Protein AF-A0A914EQF1-F1 (afdb_monomer_lite)

Radius of gyration: 12.65 Å; chains: 1; bounding box: 29×25×31 Å

Organism: NCBI:txid290746

Structure (mmCIF, N/CA/C/O backbone)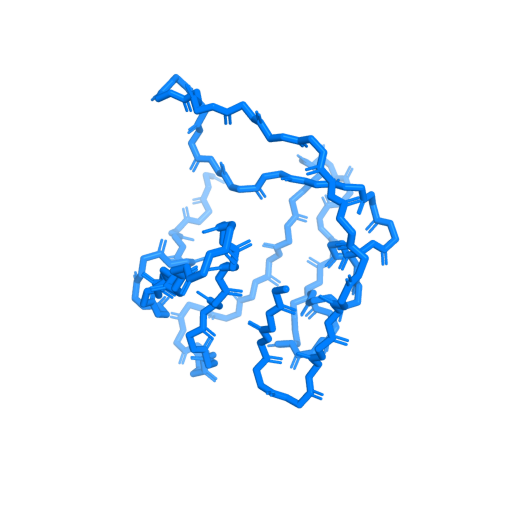:
data_AF-A0A914EQF1-F1
#
_entry.id   AF-A0A914EQF1-F1
#
loop_
_atom_site.group_PDB
_atom_site.id
_atom_site.type_symbol
_atom_site.label_atom_id
_atom_site.label_alt_id
_atom_site.label_comp_id
_atom_site.label_asym_id
_atom_site.label_entity_id
_atom_site.label_seq_id
_atom_site.pdbx_PDB_ins_code
_atom_site.Cartn_x
_atom_site.Cartn_y
_atom_site.Cartn_z
_atom_site.occupancy
_atom_site.B_iso_or_equiv
_atom_site.auth_seq_id
_atom_site.auth_comp_id
_atom_site.auth_asym_id
_atom_site.auth_atom_id
_atom_site.pdbx_PDB_model_num
ATOM 1 N N . MET A 1 1 ? -6.677 -2.838 9.451 1.00 91.62 1 MET A N 1
ATOM 2 C CA . MET A 1 1 ? -6.414 -3.150 8.030 1.00 91.62 1 MET A CA 1
ATOM 3 C C . MET A 1 1 ? -5.399 -4.274 7.928 1.00 91.62 1 MET A C 1
ATOM 5 O O . MET A 1 1 ? -4.606 -4.428 8.856 1.00 91.62 1 MET A O 1
ATOM 9 N N . SER A 1 2 ? -5.410 -5.039 6.843 1.00 94.94 2 SER A N 1
ATOM 10 C CA . SER A 1 2 ? -4.532 -6.199 6.658 1.00 94.94 2 SER A CA 1
ATOM 11 C C . SER A 1 2 ? -4.237 -6.488 5.189 1.00 94.94 2 SER A C 1
ATOM 13 O O . SER A 1 2 ? -5.039 -6.156 4.321 1.00 94.94 2 SER A O 1
ATOM 15 N N . ILE A 1 3 ? -3.095 -7.127 4.936 1.00 95.31 3 ILE A N 1
ATOM 16 C CA . ILE A 1 3 ? -2.674 -7.624 3.621 1.00 95.31 3 ILE A CA 1
ATOM 17 C C . ILE A 1 3 ? -1.731 -8.815 3.809 1.00 95.31 3 ILE A C 1
ATOM 19 O O . ILE A 1 3 ? -0.736 -8.728 4.534 1.00 95.31 3 ILE A O 1
ATOM 23 N N . GLY A 1 4 ? -2.050 -9.956 3.197 1.00 92.25 4 GLY A N 1
ATOM 24 C CA . GLY A 1 4 ? -1.318 -11.204 3.430 1.00 92.25 4 GLY A CA 1
ATOM 25 C C . GLY A 1 4 ? -1.212 -11.531 4.925 1.00 92.25 4 GLY A C 1
ATOM 26 O O . GLY A 1 4 ? -2.220 -11.622 5.618 1.00 92.25 4 GLY A O 1
ATOM 27 N N . ASN A 1 5 ? 0.017 -11.655 5.433 1.00 92.50 5 ASN A N 1
ATOM 28 C CA . ASN A 1 5 ? 0.283 -11.949 6.846 1.00 92.50 5 ASN A CA 1
ATOM 29 C C . ASN A 1 5 ? 0.398 -10.688 7.720 1.00 92.50 5 ASN A C 1
ATOM 31 O O . ASN A 1 5 ? 0.540 -10.793 8.939 1.00 92.50 5 ASN A O 1
ATOM 35 N N . TYR A 1 6 ? 0.372 -9.495 7.121 1.00 93.88 6 TYR A N 1
ATOM 36 C CA . TYR A 1 6 ? 0.420 -8.242 7.858 1.00 93.88 6 TYR A CA 1
ATOM 37 C C . TYR A 1 6 ? -0.981 -7.839 8.317 1.00 93.88 6 TYR A C 1
ATOM 39 O O . TYR A 1 6 ? -1.918 -7.767 7.522 1.00 93.88 6 TYR A O 1
ATOM 47 N N . SER A 1 7 ? -1.112 -7.510 9.600 1.00 94.94 7 SER A N 1
ATOM 48 C CA . SER A 1 7 ? -2.328 -6.942 10.174 1.00 94.94 7 SER A CA 1
ATOM 49 C C . SER A 1 7 ? -1.976 -5.799 11.112 1.00 94.94 7 SER A C 1
ATOM 51 O O . SER A 1 7 ? -1.059 -5.896 11.929 1.00 94.94 7 SER A O 1
ATOM 53 N N . ASN A 1 8 ? -2.716 -4.703 10.988 1.00 94.12 8 ASN A N 1
ATOM 54 C CA . ASN A 1 8 ? -2.582 -3.525 11.826 1.00 94.12 8 ASN A CA 1
ATOM 55 C C . ASN A 1 8 ? -3.953 -3.119 12.369 1.00 94.12 8 ASN A C 1
ATOM 57 O O . ASN A 1 8 ? -4.872 -2.791 11.612 1.00 94.12 8 ASN A O 1
ATOM 61 N N . THR A 1 9 ? -4.068 -3.140 13.694 1.00 93.19 9 THR A N 1
ATOM 62 C CA . THR A 1 9 ? -5.287 -2.815 14.445 1.00 93.19 9 THR A CA 1
ATOM 63 C C . THR A 1 9 ? -5.321 -1.368 14.936 1.00 93.19 9 THR A C 1
ATOM 65 O O . THR A 1 9 ? -6.289 -0.970 15.580 1.00 93.19 9 THR A O 1
ATOM 68 N N . LYS A 1 10 ? -4.291 -0.562 14.642 1.00 93.88 10 LYS A N 1
ATOM 69 C CA . LYS A 1 10 ? -4.307 0.873 14.943 1.00 93.88 10 LYS A CA 1
ATOM 70 C C . LYS A 1 10 ? -5.327 1.587 14.058 1.00 93.88 10 LYS A C 1
ATOM 72 O O . LYS A 1 10 ? -5.429 1.309 12.863 1.00 93.88 10 LYS A O 1
ATOM 77 N N . SER A 1 11 ? -6.031 2.543 14.653 1.00 93.75 11 SER A N 1
ATOM 78 C CA . SER A 1 11 ? -6.991 3.394 13.953 1.00 93.75 11 SER A CA 1
ATOM 79 C C . SER A 1 11 ? -6.310 4.630 13.373 1.00 93.75 11 SER A C 1
ATOM 81 O O . SER A 1 11 ? -5.475 5.254 14.028 1.00 93.75 11 SER A O 1
ATOM 83 N N . PHE A 1 12 ? -6.724 5.012 12.16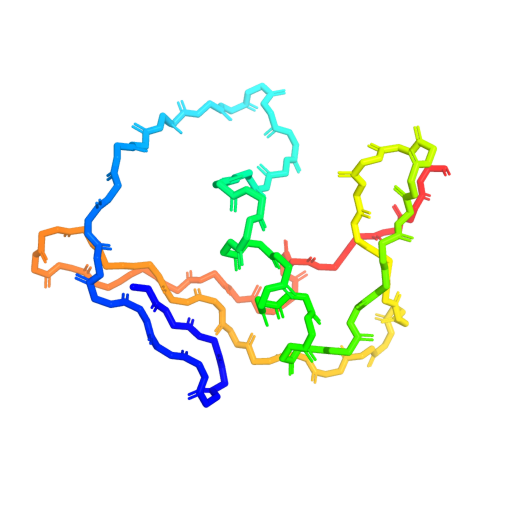8 1.00 94.00 12 PHE A N 1
ATOM 84 C CA . PHE A 1 12 ? -6.274 6.214 11.471 1.00 94.00 12 PHE A CA 1
ATOM 85 C C . PHE A 1 12 ? -7.488 7.024 11.013 1.00 94.00 12 PHE A C 1
ATOM 87 O O . PHE A 1 12 ? -8.575 6.473 10.840 1.00 94.00 12 PHE A O 1
ATOM 94 N N . GLN A 1 13 ? -7.307 8.330 10.826 1.00 95.31 13 GLN A N 1
ATOM 95 C CA . GLN A 1 13 ? -8.285 9.143 10.105 1.00 95.31 13 GLN A CA 1
ATOM 96 C C . GLN A 1 13 ? -8.106 8.915 8.601 1.00 95.31 13 GLN A C 1
ATOM 98 O O . GLN A 1 13 ? -6.979 8.746 8.137 1.00 95.31 13 GLN A O 1
ATOM 103 N N . ALA A 1 14 ? -9.209 8.910 7.859 1.00 94.25 14 ALA A N 1
ATOM 104 C CA . ALA A 1 14 ? -9.219 8.698 6.417 1.00 94.25 14 ALA A CA 1
ATOM 105 C C . ALA A 1 14 ? 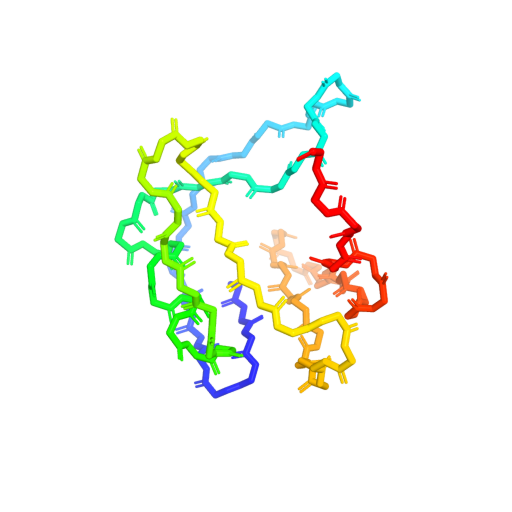-10.067 9.773 5.727 1.00 94.25 14 ALA A C 1
ATOM 107 O O . ALA A 1 14 ? -11.017 10.291 6.313 1.00 94.25 14 ALA A O 1
ATOM 108 N N . ILE A 1 15 ? -9.719 10.085 4.479 1.00 96.12 15 ILE A N 1
ATOM 109 C CA . ILE A 1 15 ? -10.457 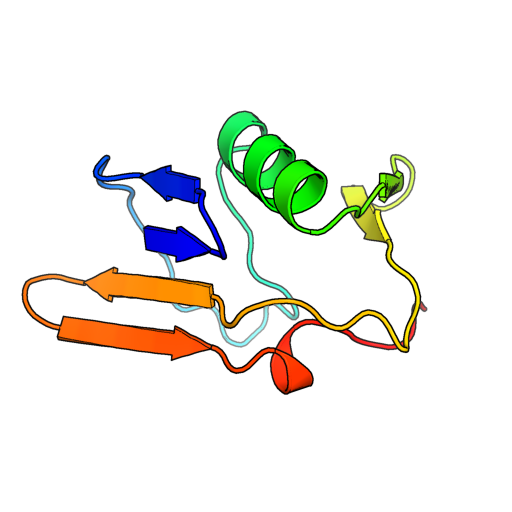10.997 3.600 1.00 96.12 15 ILE A CA 1
ATOM 110 C C . ILE A 1 15 ? -10.883 10.191 2.372 1.00 96.12 15 ILE A C 1
ATOM 112 O O . ILE A 1 15 ? -10.078 9.451 1.812 1.00 96.12 15 ILE A O 1
ATOM 116 N N . SER A 1 16 ? -12.145 10.327 1.966 1.00 94.19 16 SER A N 1
ATOM 117 C CA . SER A 1 16 ? -12.640 9.777 0.703 1.00 94.19 16 SER A CA 1
ATOM 118 C C . SER A 1 16 ? -12.432 10.812 -0.399 1.00 94.19 16 SER A C 1
ATOM 120 O O . SER A 1 16 ? -13.291 11.668 -0.602 1.00 94.19 16 SER A O 1
ATOM 122 N N . ASP A 1 17 ? -11.290 10.750 -1.079 1.00 95.38 17 ASP A N 1
ATOM 123 C CA . ASP A 1 17 ? -10.916 11.694 -2.134 1.00 95.38 17 ASP A CA 1
ATOM 124 C C . ASP A 1 17 ? -10.897 11.005 -3.505 1.00 95.38 17 ASP A C 1
ATOM 126 O O . ASP A 1 17 ? -9.979 10.258 -3.826 1.00 95.38 17 ASP A O 1
ATOM 130 N N . THR A 1 18 ? -11.921 11.254 -4.324 1.00 95.25 18 THR A N 1
ATOM 131 C CA . THR A 1 18 ? -12.029 10.677 -5.674 1.00 95.25 18 THR A CA 1
ATOM 132 C C . THR A 1 18 ? -11.120 11.356 -6.697 1.00 95.25 18 THR A C 1
ATOM 134 O O . THR A 1 18 ? -10.998 10.856 -7.812 1.00 95.25 18 THR A O 1
ATOM 137 N N . ALA A 1 19 ? -10.529 12.511 -6.370 1.00 95.31 19 ALA A N 1
ATOM 138 C CA . ALA A 1 19 ? -9.552 13.177 -7.230 1.00 95.31 19 ALA A CA 1
ATOM 139 C C . ALA A 1 19 ? -8.140 12.597 -7.052 1.00 95.31 19 ALA A C 1
ATOM 141 O O . ALA A 1 19 ? -7.256 12.870 -7.866 1.00 95.31 19 ALA A O 1
ATOM 142 N N . PHE A 1 20 ? -7.928 11.788 -6.011 1.00 90.50 20 PHE A N 1
ATOM 143 C CA . PHE A 1 20 ? -6.674 11.103 -5.756 1.00 90.50 20 PHE A CA 1
ATOM 144 C C . PHE A 1 20 ? -6.687 9.706 -6.389 1.00 90.50 20 PHE A C 1
ATOM 146 O O . PHE A 1 20 ? -7.601 8.913 -6.182 1.00 90.50 20 PHE A O 1
ATOM 153 N N . THR A 1 21 ? -5.668 9.400 -7.189 1.00 89.75 21 THR A N 1
ATOM 154 C CA . THR A 1 21 ? -5.612 8.184 -8.019 1.00 89.75 21 THR A CA 1
ATOM 155 C C . THR A 1 21 ? -5.025 6.966 -7.305 1.00 89.75 21 THR A C 1
ATOM 157 O O . THR A 1 21 ? -4.919 5.902 -7.907 1.00 89.75 21 THR A O 1
ATOM 160 N N . ALA A 1 22 ? -4.622 7.109 -6.043 1.00 90.81 22 ALA A N 1
ATOM 161 C CA . ALA A 1 22 ? -3.930 6.076 -5.280 1.00 90.81 22 ALA A CA 1
ATOM 162 C C . ALA A 1 22 ? -4.512 5.929 -3.867 1.00 90.81 22 ALA A C 1
ATOM 164 O O . ALA A 1 22 ? -5.384 6.682 -3.442 1.00 90.81 22 ALA A O 1
ATOM 165 N N . ILE A 1 23 ? -3.996 4.965 -3.106 1.00 92.44 23 ILE 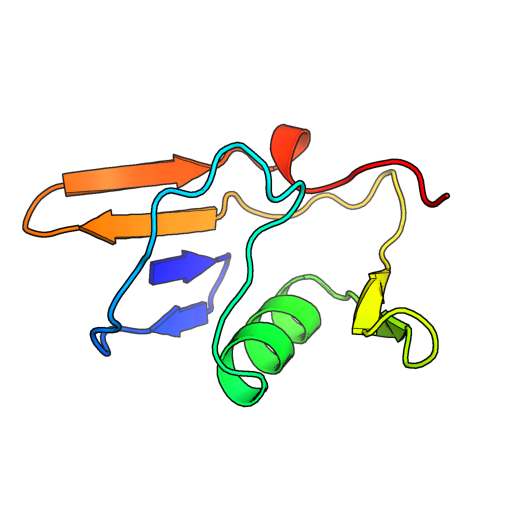A N 1
ATOM 166 C CA . ILE A 1 23 ? -4.264 4.845 -1.671 1.00 92.44 23 ILE A CA 1
ATOM 167 C C . ILE A 1 23 ? -3.015 5.301 -0.923 1.00 92.44 23 ILE A C 1
ATOM 169 O O . ILE A 1 23 ? -1.947 4.706 -1.051 1.00 92.44 23 ILE A O 1
ATOM 173 N N . GLY A 1 24 ? -3.159 6.369 -0.141 1.00 92.50 24 GLY A N 1
ATOM 174 C CA . GLY A 1 24 ? -2.093 6.932 0.682 1.00 92.50 24 GLY A CA 1
ATOM 17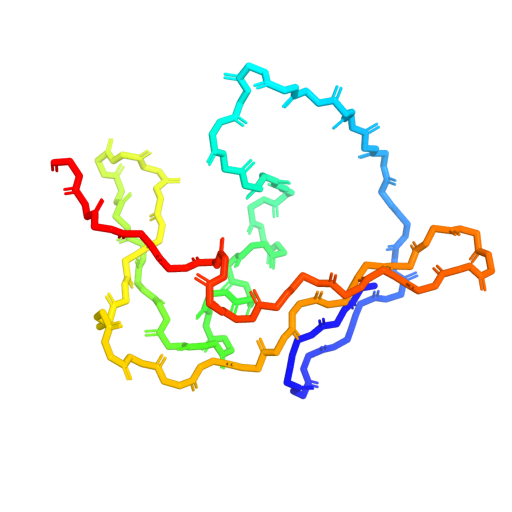5 C C . GLY A 1 24 ? -2.267 6.616 2.167 1.00 92.50 24 GLY A C 1
ATOM 176 O O . GLY A 1 24 ? -3.367 6.333 2.643 1.00 92.50 24 GLY A O 1
ATOM 177 N N . GLY A 1 25 ? -1.175 6.707 2.923 1.00 92.56 25 GLY A N 1
ATOM 178 C CA . GLY A 1 25 ? -1.187 6.525 4.372 1.00 92.56 25 GLY A CA 1
ATOM 179 C C . GLY A 1 25 ? 0.120 6.970 5.031 1.00 92.56 25 GLY A C 1
ATOM 180 O O . GLY A 1 25 ? 1.026 7.446 4.348 1.00 92.56 25 GLY A O 1
ATOM 181 N N . PRO A 1 26 ? 0.246 6.824 6.362 1.00 93.94 26 PRO A N 1
ATOM 182 C CA . PRO A 1 26 ? 1.494 7.112 7.064 1.00 93.94 26 PRO A CA 1
ATOM 183 C C . PRO A 1 26 ? 2.651 6.287 6.489 1.00 93.94 26 PRO A C 1
ATOM 185 O O . PRO A 1 26 ? 2.529 5.065 6.408 1.00 93.94 26 PRO A O 1
ATOM 188 N N . GLY A 1 27 ? 3.775 6.934 6.155 1.00 93.31 27 GLY A N 1
ATOM 189 C CA . GLY A 1 27 ? 4.899 6.307 5.438 1.00 93.31 27 GLY A CA 1
ATOM 190 C C . GLY A 1 27 ? 5.317 4.959 6.023 1.00 93.31 27 GLY A C 1
ATOM 191 O O . GLY A 1 27 ? 5.183 3.941 5.364 1.00 93.31 27 GLY A O 1
ATOM 192 N N . ALA A 1 28 ? 5.630 4.907 7.322 1.00 93.25 28 ALA A N 1
ATOM 193 C CA . ALA A 1 28 ? 6.036 3.666 7.992 1.00 93.25 28 ALA A CA 1
ATOM 194 C C . ALA A 1 28 ? 5.038 2.498 7.850 1.00 93.25 28 ALA A C 1
ATOM 196 O O . ALA A 1 28 ? 5.420 1.337 7.961 1.00 93.25 28 ALA A O 1
ATOM 197 N N . VAL A 1 29 ? 3.752 2.785 7.654 1.00 94.12 29 VAL A N 1
ATOM 198 C CA . VAL A 1 29 ? 2.719 1.765 7.467 1.00 94.12 29 VAL A CA 1
ATOM 199 C C . VAL A 1 29 ? 2.659 1.307 6.010 1.00 94.12 29 VAL A C 1
ATOM 201 O O . VAL A 1 29 ? 2.576 0.104 5.761 1.00 94.12 29 VAL A O 1
ATOM 204 N N . VAL A 1 30 ? 2.742 2.248 5.066 1.00 94.81 30 VAL A N 1
ATOM 205 C CA . VAL A 1 30 ? 2.820 1.950 3.629 1.00 94.81 30 VAL A CA 1
ATOM 206 C C . VAL A 1 30 ? 4.085 1.144 3.326 1.00 94.81 30 VAL A C 1
ATOM 208 O O . VAL A 1 30 ? 3.998 0.135 2.638 1.00 94.81 30 VAL A O 1
ATOM 211 N N . ASP A 1 31 ? 5.223 1.493 3.928 1.00 95.62 31 ASP A N 1
ATOM 212 C CA . ASP A 1 31 ? 6.502 0.794 3.757 1.00 95.62 31 ASP A CA 1
ATOM 213 C C . ASP A 1 31 ? 6.419 -0.685 4.174 1.00 95.62 31 ASP A C 1
ATOM 215 O O . ASP A 1 31 ? 6.964 -1.570 3.511 1.00 95.62 31 ASP A O 1
ATOM 219 N N . ILE A 1 32 ? 5.715 -0.984 5.272 1.00 95.00 32 ILE A N 1
ATOM 220 C CA . ILE A 1 32 ? 5.523 -2.366 5.734 1.00 95.00 32 ILE A CA 1
ATOM 221 C C . ILE A 1 32 ? 4.626 -3.141 4.763 1.00 95.00 32 ILE A C 1
ATOM 223 O O . ILE A 1 32 ? 4.919 -4.299 4.458 1.00 95.00 32 ILE A O 1
ATOM 227 N N . ILE A 1 33 ? 3.557 -2.512 4.268 1.00 95.00 33 ILE A N 1
ATOM 228 C CA . ILE A 1 33 ? 2.660 -3.105 3.267 1.00 95.00 33 ILE A CA 1
ATOM 229 C C . ILE A 1 33 ? 3.423 -3.391 1.972 1.00 95.00 33 ILE A C 1
ATOM 231 O O . ILE A 1 33 ? 3.374 -4.513 1.474 1.00 95.00 33 ILE A O 1
ATOM 235 N N . ALA A 1 34 ? 4.179 -2.416 1.469 1.00 95.12 34 ALA A N 1
ATOM 236 C CA . ALA A 1 34 ? 5.002 -2.555 0.276 1.00 95.12 34 ALA A CA 1
ATOM 237 C C . ALA A 1 34 ? 5.986 -3.722 0.409 1.00 95.12 34 ALA A C 1
ATOM 239 O O . ALA A 1 34 ? 6.045 -4.594 -0.456 1.00 95.12 34 ALA A O 1
ATOM 240 N N . LYS A 1 35 ? 6.684 -3.814 1.547 1.00 94.81 35 LYS A N 1
ATOM 241 C CA . LYS A 1 35 ? 7.588 -4.931 1.837 1.00 94.81 35 LYS A CA 1
ATOM 242 C C . LYS A 1 35 ? 6.868 -6.283 1.864 1.00 94.81 35 LYS A C 1
ATOM 244 O O . LYS A 1 35 ? 7.434 -7.272 1.406 1.00 94.81 35 LYS A O 1
ATOM 249 N N . GLN A 1 36 ? 5.643 -6.337 2.388 1.00 94.50 36 GLN A N 1
ATOM 250 C CA . GLN A 1 36 ? 4.840 -7.562 2.461 1.00 94.50 36 GLN A CA 1
ATOM 251 C C . GLN A 1 36 ? 4.456 -8.100 1.076 1.00 94.50 36 GLN A C 1
ATOM 253 O O . GLN A 1 36 ? 4.322 -9.314 0.920 1.00 94.50 36 GLN A O 1
ATOM 258 N N . ILE A 1 37 ? 4.292 -7.219 0.087 1.00 94.50 37 ILE A N 1
ATOM 259 C CA . ILE A 1 37 ? 3.948 -7.591 -1.292 1.00 94.50 37 ILE A CA 1
ATOM 260 C C . ILE A 1 37 ? 5.156 -7.610 -2.239 1.00 94.50 37 ILE A C 1
ATOM 262 O O . ILE A 1 37 ? 5.007 -7.955 -3.403 1.00 94.50 37 ILE A O 1
ATOM 266 N N . GLY A 1 38 ? 6.353 -7.271 -1.751 1.00 94.38 38 GLY A N 1
ATOM 267 C CA . GLY A 1 38 ? 7.576 -7.243 -2.557 1.00 94.38 38 GLY A CA 1
ATOM 268 C C . GLY A 1 38 ? 7.715 -6.013 -3.458 1.00 94.38 38 GLY A C 1
ATOM 269 O O . GLY A 1 38 ? 8.465 -6.065 -4.429 1.00 94.38 38 GLY A O 1
ATOM 270 N N . ALA A 1 39 ? 7.014 -4.920 -3.151 1.00 95.56 39 ALA A N 1
ATOM 271 C CA . ALA A 1 39 ? 7.138 -3.661 -3.875 1.00 95.56 39 ALA A CA 1
ATOM 272 C C . ALA A 1 39 ? 8.353 -2.844 -3.402 1.00 95.56 39 ALA A C 1
ATOM 274 O O . ALA A 1 39 ? 8.767 -2.918 -2.240 1.00 95.56 39 ALA A O 1
ATOM 275 N N . THR A 1 40 ? 8.902 -2.027 -4.297 1.00 95.81 40 THR A N 1
ATOM 276 C CA . THR A 1 40 ? 10.072 -1.172 -4.059 1.00 95.81 40 THR A CA 1
ATOM 277 C C . THR A 1 40 ? 9.712 0.300 -4.147 1.00 95.81 40 THR A C 1
ATOM 279 O O . THR A 1 40 ? 8.926 0.690 -5.003 1.00 95.81 40 THR A O 1
ATOM 282 N N . LEU A 1 41 ? 10.283 1.121 -3.263 1.00 94.50 41 LEU A N 1
ATOM 283 C CA . LEU A 1 41 ? 10.056 2.563 -3.286 1.00 94.50 41 LEU A CA 1
ATOM 284 C C . LEU A 1 41 ? 10.671 3.166 -4.551 1.00 94.50 41 LEU A C 1
ATOM 286 O O . LEU A 1 41 ? 11.877 3.048 -4.775 1.00 94.50 41 LEU A O 1
ATOM 290 N N . ASP A 1 42 ? 9.848 3.869 -5.314 1.00 93.00 42 ASP A N 1
ATOM 291 C CA . ASP A 1 42 ? 10.282 4.854 -6.286 1.00 93.00 42 ASP A CA 1
ATOM 292 C C . ASP A 1 42 ? 10.342 6.217 -5.588 1.00 93.00 42 ASP A C 1
ATOM 294 O O . ASP A 1 42 ? 9.326 6.864 -5.319 1.00 93.00 42 ASP A O 1
ATOM 298 N N . SER A 1 43 ? 11.553 6.636 -5.222 1.00 90.06 43 SER A N 1
ATOM 299 C CA . SER A 1 43 ? 11.760 7.875 -4.471 1.00 90.06 43 SER A CA 1
ATOM 300 C C . SER A 1 43 ? 11.520 9.139 -5.294 1.00 90.06 43 SER A C 1
ATOM 302 O O . SER A 1 43 ? 11.346 10.200 -4.700 1.00 90.06 43 SER A O 1
ATOM 304 N N . GLU A 1 44 ? 11.545 9.052 -6.627 1.00 91.12 44 GLU A N 1
ATOM 305 C CA . GLU A 1 44 ? 11.291 10.204 -7.498 1.00 91.12 44 GLU A CA 1
ATOM 306 C C . GLU A 1 44 ? 9.811 10.588 -7.451 1.00 91.12 44 GLU A C 1
ATOM 308 O O . GLU A 1 44 ? 9.477 11.766 -7.319 1.00 91.12 44 GLU A O 1
ATOM 313 N N . TYR A 1 45 ? 8.931 9.585 -7.466 1.00 86.38 45 TYR A N 1
ATOM 314 C CA . TYR A 1 45 ? 7.481 9.788 -7.484 1.00 86.38 45 TYR A CA 1
ATOM 315 C C . TYR A 1 45 ? 6.799 9.566 -6.129 1.00 86.38 45 TYR A C 1
ATOM 317 O O . TYR A 1 45 ? 5.614 9.862 -5.983 1.00 86.38 45 TYR A O 1
ATOM 325 N N . GLY A 1 46 ? 7.523 9.067 -5.123 1.00 87.94 46 GLY A N 1
ATOM 326 C CA . GLY A 1 46 ? 6.960 8.753 -3.807 1.00 87.94 46 GLY A CA 1
ATOM 327 C C . GLY A 1 46 ? 5.939 7.613 -3.853 1.00 87.94 46 GLY A C 1
ATOM 328 O O . GLY A 1 46 ? 5.033 7.555 -3.020 1.00 87.94 46 GLY A O 1
ATOM 329 N N . THR A 1 47 ? 6.062 6.730 -4.842 1.00 90.94 47 THR A N 1
ATOM 330 C CA . THR A 1 47 ? 5.172 5.590 -5.084 1.00 90.94 47 THR A CA 1
ATOM 331 C C . THR A 1 47 ? 5.926 4.278 -4.906 1.00 90.94 47 THR A C 1
ATOM 333 O O . THR A 1 47 ? 7.139 4.250 -4.716 1.00 90.94 47 THR A O 1
ATOM 336 N N . TYR A 1 48 ? 5.196 3.166 -4.933 1.00 94.56 48 TYR A N 1
ATOM 337 C CA . TYR A 1 48 ? 5.773 1.832 -4.855 1.00 94.56 48 TYR A CA 1
ATOM 338 C C . TYR A 1 48 ? 5.580 1.099 -6.177 1.00 94.56 48 TYR A C 1
ATOM 340 O O . TYR A 1 48 ? 4.469 1.037 -6.699 1.00 94.56 48 TYR A O 1
ATOM 348 N N . THR A 1 49 ? 6.664 0.541 -6.703 1.00 94.50 49 THR A N 1
ATOM 349 C CA . THR A 1 49 ? 6.689 -0.221 -7.952 1.00 94.50 49 THR A CA 1
ATOM 350 C C . THR A 1 49 ? 6.762 -1.714 -7.666 1.00 94.50 49 THR A C 1
ATOM 352 O O . THR A 1 49 ? 7.395 -2.159 -6.708 1.00 94.50 49 THR A O 1
ATOM 355 N N . ILE A 1 50 ? 6.082 -2.503 -8.491 1.00 94.06 50 ILE A N 1
ATOM 356 C CA . ILE A 1 50 ? 6.038 -3.964 -8.414 1.00 94.06 50 ILE A CA 1
ATOM 357 C C . ILE A 1 50 ? 5.911 -4.534 -9.833 1.00 94.06 50 ILE A C 1
ATOM 359 O O . ILE A 1 50 ? 5.513 -3.820 -10.756 1.00 94.06 50 ILE A O 1
ATOM 363 N N . ASP A 1 51 ? 6.256 -5.810 -10.025 1.00 92.19 51 ASP A N 1
ATOM 364 C CA . ASP A 1 51 ? 5.989 -6.516 -11.282 1.00 92.19 51 ASP A CA 1
ATOM 365 C C . ASP A 1 51 ? 4.485 -6.469 -11.610 1.00 92.19 51 ASP A C 1
ATOM 367 O O . ASP A 1 51 ? 3.646 -6.763 -10.758 1.00 92.19 51 ASP A O 1
ATOM 371 N N . CYS A 1 52 ? 4.138 -6.126 -12.852 1.00 89.75 52 CYS A N 1
ATOM 372 C CA . CYS A 1 52 ? 2.745 -6.028 -13.301 1.00 89.75 52 CYS A CA 1
ATOM 373 C C . CYS A 1 52 ? 1.968 -7.349 -13.169 1.00 89.75 52 CYS A C 1
ATOM 375 O O . CYS A 1 52 ? 0.745 -7.331 -13.071 1.00 89.75 52 CYS A O 1
ATOM 377 N N . ASN A 1 53 ? 2.660 -8.490 -13.173 1.00 89.56 53 ASN A N 1
ATOM 378 C CA . ASN A 1 53 ? 2.075 -9.822 -13.028 1.00 89.56 53 ASN A CA 1
ATOM 379 C C . ASN A 1 53 ? 2.171 -10.362 -11.594 1.00 89.56 53 ASN A C 1
ATOM 381 O O . ASN A 1 53 ? 1.813 -11.523 -11.351 1.00 89.56 53 ASN A O 1
ATOM 385 N N . ALA A 1 54 ? 2.669 -9.563 -10.645 1.00 91.31 54 ALA A N 1
ATOM 386 C CA . ALA A 1 54 ? 2.771 -9.971 -9.255 1.00 91.31 54 ALA A CA 1
ATOM 387 C C . ALA A 1 54 ? 1.401 -10.385 -8.710 1.00 91.31 54 ALA A C 1
ATOM 389 O O . ALA A 1 54 ? 0.401 -9.684 -8.852 1.00 91.31 54 ALA A O 1
ATOM 390 N N . GLN A 1 55 ? 1.368 -11.543 -8.060 1.00 91.56 55 GLN A N 1
ATOM 391 C CA . GLN A 1 55 ? 0.182 -12.021 -7.365 1.00 91.56 55 GLN A CA 1
ATOM 392 C C . GLN A 1 55 ? 0.235 -11.497 -5.934 1.00 91.56 55 GLN A C 1
ATOM 394 O O . GLN A 1 55 ? 0.971 -12.027 -5.099 1.00 91.56 55 GLN A O 1
ATOM 399 N N . ILE A 1 56 ? -0.516 -10.433 -5.667 1.00 94.06 56 ILE A N 1
ATOM 400 C CA . ILE A 1 56 ? -0.613 -9.834 -4.336 1.00 94.06 56 ILE A CA 1
ATOM 401 C C . ILE A 1 56 ? -1.935 -10.241 -3.673 1.00 94.06 56 ILE A C 1
ATOM 403 O O . ILE A 1 56 ? -2.931 -10.433 -4.367 1.00 94.06 56 ILE A O 1
ATOM 407 N N . PRO A 1 57 ? -1.970 -10.403 -2.342 1.00 95.81 57 PRO A N 1
ATOM 408 C CA . PRO A 1 57 ? -3.222 -10.628 -1.631 1.00 95.81 57 PRO A CA 1
ATOM 409 C C . PRO A 1 57 ? -4.083 -9.359 -1.633 1.00 95.81 57 PRO A C 1
ATOM 411 O O . PRO A 1 57 ? -3.557 -8.248 -1.708 1.00 95.81 57 PRO A O 1
ATOM 414 N N . ASP A 1 58 ? -5.395 -9.532 -1.485 1.00 96.38 58 ASP A N 1
ATOM 415 C CA . ASP A 1 58 ? -6.326 -8.411 -1.375 1.00 96.38 58 ASP A CA 1
ATOM 416 C C . ASP A 1 58 ? -6.018 -7.548 -0.147 1.00 96.38 58 ASP A C 1
ATOM 418 O O . ASP A 1 58 ? -5.594 -8.034 0.914 1.00 96.38 58 ASP A O 1
ATOM 422 N N . PHE A 1 59 ? -6.249 -6.246 -0.290 1.00 95.75 59 PHE A N 1
ATOM 423 C CA . PHE A 1 59 ? -6.067 -5.296 0.793 1.00 95.75 59 PHE A CA 1
ATOM 424 C C . PHE A 1 59 ? -7.385 -5.090 1.532 1.00 95.75 59 PHE A C 1
ATOM 426 O O . PHE A 1 59 ? -8.383 -4.667 0.954 1.00 95.75 59 PHE A O 1
ATOM 433 N N . ILE A 1 60 ? -7.391 -5.364 2.836 1.00 96.50 60 ILE A N 1
ATOM 434 C CA . ILE A 1 60 ? -8.597 -5.274 3.659 1.00 96.50 60 ILE A CA 1
ATOM 435 C C . ILE A 1 60 ? -8.523 -4.053 4.566 1.00 96.50 60 ILE A C 1
ATOM 437 O O . ILE A 1 60 ? -7.634 -3.936 5.417 1.00 96.50 60 ILE A O 1
ATOM 441 N N . VAL A 1 61 ? -9.516 -3.174 4.460 1.00 95.19 61 VAL A N 1
ATOM 442 C CA . VAL A 1 61 ? -9.710 -2.031 5.358 1.00 95.19 61 VAL A CA 1
ATOM 443 C C . VAL A 1 61 ? -10.909 -2.301 6.259 1.00 95.19 61 VAL A C 1
ATOM 445 O O . VAL A 1 61 ? -11.965 -2.731 5.808 1.00 95.19 61 VAL A O 1
ATOM 448 N N . THR A 1 62 ? -10.759 -2.041 7.555 1.00 95.94 62 THR A N 1
ATOM 449 C CA . THR A 1 62 ? -11.850 -2.173 8.526 1.00 95.94 62 THR A CA 1
ATOM 450 C C . THR A 1 62 ? -12.299 -0.783 8.945 1.00 95.94 62 THR A C 1
ATOM 452 O O . THR A 1 62 ? -11.478 -0.006 9.435 1.00 95.94 62 THR A O 1
ATOM 455 N N . ILE A 1 63 ? -13.582 -0.472 8.763 1.00 94.62 63 ILE A N 1
ATOM 456 C CA . ILE A 1 63 ? -14.187 0.799 9.175 1.00 94.62 63 ILE A CA 1
ATOM 457 C C . ILE A 1 63 ? -15.388 0.472 10.060 1.00 94.62 63 ILE A C 1
ATOM 459 O O . ILE A 1 63 ? -16.368 -0.130 9.616 1.00 94.62 63 ILE A O 1
ATOM 463 N N . GLY A 1 64 ? -15.297 0.831 11.342 1.00 92.94 64 GLY A N 1
ATOM 464 C CA . GLY A 1 64 ? -16.255 0.371 12.346 1.00 92.94 64 GLY A CA 1
ATOM 465 C C . GLY A 1 64 ? -16.284 -1.159 12.406 1.00 92.94 64 GLY A C 1
ATOM 466 O O . GLY A 1 64 ? -15.249 -1.790 12.602 1.00 92.94 64 GLY A O 1
ATOM 467 N N . ASN A 1 65 ? -17.464 -1.745 12.193 1.00 94.88 65 ASN A N 1
ATOM 468 C CA . ASN A 1 65 ? -17.669 -3.199 12.205 1.00 94.88 65 ASN A CA 1
ATOM 469 C C . ASN A 1 65 ? -17.642 -3.828 10.801 1.00 94.88 65 ASN A C 1
ATOM 471 O O . ASN A 1 65 ? -17.917 -5.018 10.660 1.00 94.88 65 ASN A O 1
ATOM 475 N N . TYR A 1 66 ? -17.346 -3.039 9.766 1.00 96.44 66 TYR A N 1
ATOM 476 C CA . TYR A 1 66 ? -17.369 -3.487 8.379 1.00 96.44 66 TYR A CA 1
ATOM 477 C C . TYR A 1 66 ? -15.958 -3.689 7.843 1.00 96.44 66 TYR A C 1
ATOM 479 O O . TYR A 1 66 ? -15.053 -2.898 8.115 1.00 96.44 66 TYR A O 1
ATOM 487 N N . GLN A 1 67 ? -15.790 -4.751 7.059 1.00 96.88 67 GLN A N 1
ATOM 488 C CA . GLN A 1 67 ? -14.576 -5.024 6.302 1.00 96.88 67 GLN A CA 1
ATOM 489 C C . GLN A 1 67 ? -14.836 -4.738 4.828 1.00 96.88 67 GLN A C 1
ATOM 491 O O . GLN A 1 67 ? -15.810 -5.227 4.260 1.00 96.88 67 GLN A O 1
ATOM 496 N N . TYR A 1 68 ? -13.953 -3.948 4.235 1.00 96.19 68 TYR A N 1
ATOM 497 C CA . TYR A 1 68 ? -13.960 -3.577 2.831 1.00 96.19 68 TYR A CA 1
ATOM 498 C C . TYR A 1 68 ? -12.733 -4.205 2.182 1.00 96.19 68 TYR A C 1
ATOM 500 O O . TYR A 1 68 ? -11.611 -3.955 2.625 1.00 96.19 68 TYR A O 1
ATOM 508 N N . SER A 1 69 ? -12.965 -5.039 1.171 1.00 96.88 69 SER A N 1
ATOM 509 C CA . SER A 1 69 ? -11.902 -5.620 0.356 1.00 96.88 69 SER A CA 1
ATOM 510 C C . SER A 1 69 ? -11.605 -4.709 -0.822 1.00 96.88 69 SER A C 1
ATOM 512 O O . SER A 1 69 ? -12.525 -4.223 -1.482 1.00 96.88 69 SER A O 1
ATOM 514 N N . ILE A 1 70 ? -10.323 -4.486 -1.072 1.00 95.12 70 ILE A N 1
ATOM 515 C CA . ILE A 1 70 ? -9.810 -3.919 -2.308 1.00 95.12 70 ILE A CA 1
ATOM 516 C C . ILE A 1 70 ? -9.088 -5.055 -3.014 1.00 95.12 70 ILE A C 1
ATOM 518 O O . ILE A 1 70 ? -8.002 -5.471 -2.598 1.00 95.12 70 ILE A O 1
ATOM 522 N N . ASP A 1 71 ? -9.735 -5.564 -4.057 1.00 94.25 71 ASP A N 1
ATOM 523 C CA . ASP A 1 71 ? -9.222 -6.699 -4.810 1.00 94.25 71 ASP A CA 1
ATOM 524 C C . ASP A 1 71 ? -7.868 -6.352 -5.433 1.00 94.25 71 ASP A C 1
ATOM 526 O O . ASP A 1 71 ? -7.658 -5.247 -5.950 1.00 94.25 71 ASP A O 1
ATOM 530 N N . SER A 1 72 ? -6.955 -7.318 -5.408 1.00 90.75 72 SER A N 1
ATOM 531 C CA . SER A 1 72 ? -5.591 -7.208 -5.943 1.00 90.75 72 SER A CA 1
ATOM 532 C C . SER A 1 72 ? -5.525 -6.621 -7.358 1.00 90.75 72 SER A C 1
ATOM 534 O O . SER A 1 72 ? -4.669 -5.780 -7.635 1.00 90.75 72 SER A O 1
ATOM 536 N N . VAL A 1 73 ? -6.477 -6.979 -8.226 1.00 88.19 73 VAL A N 1
ATOM 537 C CA . VAL A 1 73 ? -6.589 -6.471 -9.606 1.00 88.19 73 VAL A CA 1
ATOM 538 C C . VAL A 1 73 ? -6.742 -4.946 -9.691 1.00 88.19 73 VAL A C 1
ATOM 540 O O . VAL A 1 73 ? -6.373 -4.351 -10.698 1.00 88.19 73 VAL A O 1
ATOM 543 N N . ASN A 1 74 ? -7.241 -4.296 -8.636 1.00 89.19 74 ASN A N 1
ATOM 544 C CA . ASN A 1 74 ? -7.432 -2.844 -8.579 1.00 89.19 74 ASN A CA 1
ATOM 545 C C . ASN A 1 74 ? -6.235 -2.096 -7.967 1.00 89.19 74 ASN A C 1
ATOM 547 O O . ASN A 1 74 ? -6.285 -0.876 -7.840 1.00 89.19 74 ASN A O 1
ATOM 551 N N . SER A 1 75 ? -5.187 -2.809 -7.541 1.00 88.12 75 SER A N 1
ATOM 552 C CA . SER A 1 75 ? -4.074 -2.240 -6.764 1.00 88.12 75 SER A CA 1
ATOM 553 C C . SER A 1 75 ? -2.758 -2.136 -7.541 1.00 88.12 75 SER A C 1
ATOM 555 O O . SER A 1 75 ? -1.814 -1.520 -7.052 1.00 88.12 75 SER A O 1
ATOM 557 N N . VAL A 1 76 ? -2.678 -2.725 -8.738 1.00 89.75 76 VAL A N 1
ATOM 558 C CA . VAL A 1 76 ? -1.500 -2.664 -9.616 1.00 89.75 76 VAL A CA 1
ATOM 559 C C . VAL A 1 76 ? -1.899 -1.987 -10.922 1.00 89.75 76 VAL A C 1
ATOM 561 O O . VAL A 1 76 ? -2.775 -2.468 -11.637 1.00 89.75 76 VAL A O 1
ATOM 564 N N . THR A 1 77 ? -1.252 -0.870 -11.244 1.00 84.44 77 THR A N 1
ATOM 565 C CA . THR A 1 77 ? -1.498 -0.099 -12.471 1.00 84.44 77 THR A CA 1
ATOM 566 C C . THR A 1 77 ? -0.206 0.059 -13.263 1.00 84.44 77 THR A C 1
ATOM 568 O O . THR A 1 77 ? 0.881 0.058 -12.686 1.00 84.44 77 THR A O 1
ATOM 571 N N . SER A 1 78 ? -0.302 0.231 -14.583 1.00 77.94 78 SER A N 1
ATOM 572 C CA . SER A 1 78 ? 0.861 0.581 -15.405 1.00 77.94 78 SER A CA 1
ATOM 573 C C . SER A 1 78 ? 1.461 1.910 -14.933 1.00 77.94 78 SER A C 1
ATOM 575 O O . SER A 1 78 ? 0.715 2.871 -14.733 1.00 77.94 78 SER A O 1
ATOM 577 N N . GLY A 1 79 ? 2.784 1.956 -14.754 1.00 65.75 79 GLY A N 1
ATOM 578 C CA . GLY A 1 79 ? 3.504 3.195 -14.448 1.00 65.75 79 GLY A CA 1
ATOM 579 C C . GLY A 1 79 ? 3.321 4.238 -15.554 1.00 65.75 79 GLY A C 1
ATOM 580 O O . GLY A 1 79 ? 3.141 3.872 -16.719 1.00 65.75 79 GLY A O 1
ATOM 581 N N . ALA A 1 80 ? 3.312 5.513 -15.161 1.00 50.06 80 ALA A N 1
ATOM 582 C CA . ALA A 1 80 ? 3.373 6.645 -16.084 1.00 50.06 80 ALA A CA 1
ATOM 583 C C . ALA A 1 80 ? 4.772 6.775 -16.699 1.00 50.06 80 ALA A C 1
ATOM 585 O O . ALA A 1 80 ? 5.749 6.460 -15.983 1.00 50.06 80 ALA A O 1
#

pLDDT: mean 92.27, std 6.41, range [50.06, 96.88]

Secondary structure (DSSP, 8-state):
-EETTEE----------TT--S----HHHHHHHHHHHT-EEETTTTEEE--TT--PPPEEEEETTEEEEE-GGGT-----

Foldseek 3Di:
DDWDPDDDPDDDDDDDDPVDLADDDDPVVVVVQCVVQVWDAPPVVRDTDDPLPRDTGWDWDDDPNDIDTDHPNSHHDDDD

Sequence (80 aa):
MSIGNYSNTKSFQAISDTAFTAIGGPGAVVDIIAKQIGATLDSEYGTYTIDCNAQIPDFIVTIGNYQYSIDSVNSVTSGA

InterPro domains:
  IPR001461 Aspartic peptidase A1 [PTHR47966] (2-75)
  IPR021109 Aspartic peptidase domain superfamily [G3DSA:2.40.70.10] (1-79)
  IPR021109 Aspartic peptidase domain superfamily [SSF50630] (2-75)
  IPR033121 Peptidase family A1 domain [PF00026] (7-74)
  IPR033121 Peptidase family A1 domain [PS51767] (1-80)